Protein AF-A0A4V2YNE5-F1 (afdb_monomer_lite)

Secondary structure (DSSP, 8-state):
-----SS-HHHHHHHTT--SSEEEEEEE-S-HHHHHHHTTEEEEEEEEE-HHHHGGGTT---SS-EEEEEEEETTEEEEEE-SSS---GGGSSS-EEEEEEETTTTEEE--TTTTT-TT-TTS---SSEE-HHHHHHHHHHHHHHHT----HHHHH--EEEEEEP-

Radius of gyration: 14.97 Å; chains: 1; bounding box: 35×34×42 Å

Organism: NCBI:txid2530383

Sequence (166 aa):
MPLLPEESQWELLTAAGLRNDFQAAWIEGDDRDAIAAELRVDATTTLECDLATALRWMGVGSPTPILWVGPHAPGWTFALALSWDGADFGALDRRVFDFCYARELDEFYGVPGVYGEEGLDDLYLNDDQGDESDLDPHLVAVGRLTGRFVDRAWLAERRTLCRVAS

pLDDT: mean 89.76, std 7.98, range [52.41, 98.0]

Foldseek 3Di:
DADFDPDQLLVLCVVLPNDAWWKKKKWFAPPPVVVCVQLQWDPVFKDWDAPNVLLVLAQVDDPFWKWFWADDAVRIIMIITRYPVGGPPVSDPTDMFMWTAHQVVQWIDGGPSLPPDPSLPPAPADNDTHGPVNVRSRQRSVCVVRVHHDDPVSNGGITMTTTHDD

Structure (mmCIF, N/CA/C/O backbone):
data_AF-A0A4V2YNE5-F1
#
_entry.id   AF-A0A4V2YNE5-F1
#
loop_
_atom_site.group_PDB
_atom_site.id
_atom_site.type_symbol
_atom_site.label_atom_id
_atom_site.label_alt_id
_atom_site.label_comp_id
_atom_site.label_asym_id
_atom_site.label_entity_id
_atom_site.label_seq_id
_atom_site.pdbx_PDB_ins_code
_atom_site.Cartn_x
_atom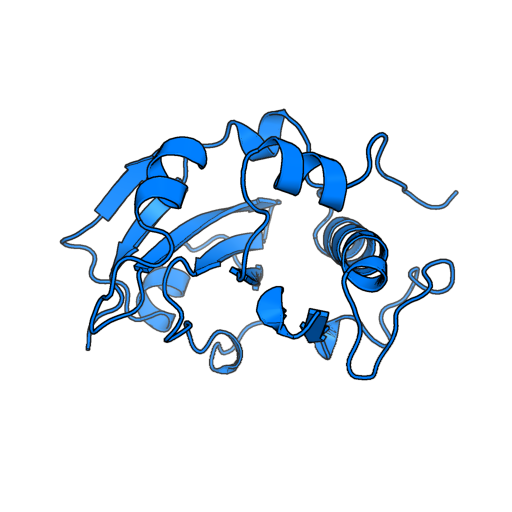_si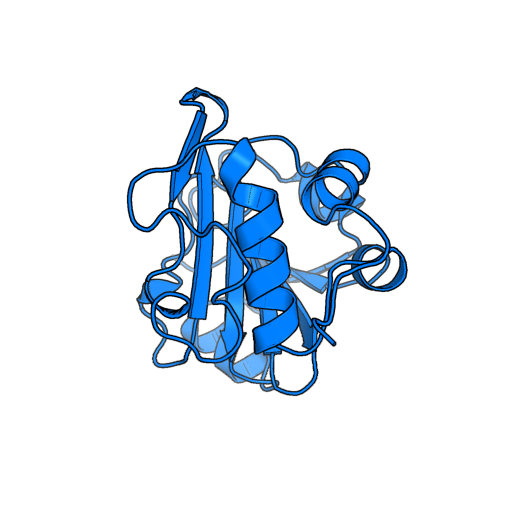te.Cartn_y
_atom_site.Cartn_z
_atom_site.occupancy
_atom_site.B_iso_or_equiv
_atom_site.auth_seq_id
_atom_site.auth_comp_id
_atom_site.auth_asym_id
_atom_site.auth_atom_id
_atom_site.pdbx_PDB_model_num
ATOM 1 N N . MET A 1 1 ? 13.207 -11.585 -19.671 1.00 52.41 1 MET A N 1
ATOM 2 C CA . MET A 1 1 ? 12.555 -10.314 -20.046 1.00 52.41 1 MET A CA 1
ATOM 3 C C . MET A 1 1 ? 12.056 -9.716 -18.746 1.00 52.41 1 MET A C 1
ATOM 5 O O . MET A 1 1 ? 11.415 -10.475 -18.024 1.00 52.41 1 MET A O 1
ATOM 9 N N . PRO A 1 2 ? 12.420 -8.476 -18.387 1.00 64.19 2 PRO A N 1
ATOM 10 C CA . PRO A 1 2 ? 11.988 -7.895 -17.120 1.00 64.19 2 PRO A CA 1
ATOM 11 C C . PRO A 1 2 ? 10.459 -7.783 -17.098 1.00 64.19 2 PRO A C 1
ATOM 13 O O . PRO A 1 2 ? 9.850 -7.391 -18.096 1.00 64.19 2 PRO A O 1
ATOM 16 N N . LEU A 1 3 ? 9.845 -8.203 -15.991 1.00 83.31 3 LEU A N 1
ATOM 17 C CA . LEU A 1 3 ? 8.406 -8.089 -15.775 1.00 83.31 3 LEU A CA 1
ATOM 18 C C . LEU A 1 3 ? 8.125 -6.630 -15.389 1.00 83.31 3 LEU A C 1
ATOM 20 O O . LEU A 1 3 ? 8.519 -6.186 -14.311 1.00 83.31 3 LEU A O 1
ATOM 24 N N . LEU A 1 4 ? 7.513 -5.875 -16.295 1.00 89.75 4 LEU A N 1
ATOM 25 C CA . LEU A 1 4 ? 7.099 -4.492 -16.066 1.00 89.75 4 LEU A CA 1
ATOM 26 C C . LEU A 1 4 ? 5.570 -4.422 -16.087 1.00 89.75 4 LEU A C 1
ATOM 28 O O . LEU A 1 4 ? 4.955 -5.162 -16.862 1.00 89.75 4 LEU A O 1
ATOM 32 N N . PRO A 1 5 ? 4.952 -3.569 -15.254 1.00 93.56 5 PRO A N 1
ATOM 33 C CA . PRO A 1 5 ? 3.521 -3.337 -15.341 1.00 93.56 5 PRO A CA 1
ATOM 34 C C . PRO A 1 5 ? 3.165 -2.624 -16.651 1.00 93.56 5 PRO A C 1
ATOM 36 O O . PRO A 1 5 ? 3.985 -1.927 -17.248 1.00 93.56 5 PRO A O 1
ATOM 39 N N . GLU A 1 6 ? 1.920 -2.791 -17.095 1.00 91.56 6 GLU A N 1
ATOM 40 C CA . GLU A 1 6 ? 1.399 -2.106 -18.287 1.00 91.56 6 GLU A CA 1
ATOM 41 C C . GLU A 1 6 ? 1.195 -0.599 -18.060 1.00 91.56 6 GLU A C 1
ATOM 43 O O . GLU A 1 6 ? 1.209 0.180 -19.012 1.00 91.56 6 GLU A O 1
ATOM 48 N N . GLU A 1 7 ? 0.997 -0.196 -16.804 1.00 95.12 7 GLU A N 1
ATOM 49 C CA . GLU A 1 7 ? 0.674 1.166 -16.383 1.00 95.12 7 GLU A CA 1
ATOM 50 C C . GLU A 1 7 ? 1.619 1.599 -15.255 1.00 95.12 7 GLU A C 1
ATOM 52 O O . GLU A 1 7 ? 2.042 0.769 -14.440 1.00 95.12 7 GLU A O 1
ATOM 57 N N . SER A 1 8 ? 1.912 2.903 -15.176 1.00 96.62 8 SER A N 1
ATOM 58 C CA . SER A 1 8 ? 2.637 3.461 -14.031 1.00 96.62 8 SER A CA 1
ATOM 59 C C . SER A 1 8 ? 1.868 3.165 -12.745 1.00 96.62 8 SER A C 1
ATOM 61 O O . SER A 1 8 ? 0.666 3.422 -12.623 1.00 96.62 8 SER A O 1
ATOM 63 N N . GLN A 1 9 ? 2.584 2.600 -11.781 1.00 96.00 9 GLN A N 1
ATOM 64 C CA . GLN A 1 9 ? 2.054 2.243 -10.475 1.00 96.00 9 GLN A CA 1
ATOM 65 C C . GLN A 1 9 ? 1.679 3.505 -9.698 1.00 96.00 9 GLN A C 1
ATOM 67 O O . GLN A 1 9 ? 0.608 3.563 -9.088 1.00 96.00 9 GLN A O 1
ATOM 72 N N . TRP A 1 10 ? 2.520 4.540 -9.776 1.00 95.12 10 TRP A N 1
ATOM 73 C CA . TRP A 1 10 ? 2.258 5.813 -9.115 1.00 95.12 10 TRP A CA 1
ATOM 74 C C . TRP A 1 10 ? 1.080 6.574 -9.737 1.00 95.12 10 TRP A C 1
ATOM 76 O O . TRP A 1 10 ? 0.207 7.062 -9.011 1.00 95.12 10 TRP A O 1
ATOM 86 N N . GLU A 1 11 ? 0.981 6.616 -11.070 1.00 96.38 11 GLU A N 1
ATOM 87 C CA . GLU A 1 11 ? -0.159 7.251 -11.744 1.00 96.38 11 GLU A CA 1
ATOM 88 C C . GLU A 1 11 ? -1.485 6.562 -11.394 1.00 96.38 11 GLU A C 1
ATOM 90 O O . GLU A 1 11 ? -2.489 7.244 -11.173 1.00 96.38 11 GLU A O 1
ATOM 95 N N . LEU A 1 12 ? -1.500 5.228 -11.278 1.00 96.69 12 LEU A N 1
ATOM 96 C CA . LEU A 1 12 ? -2.683 4.470 -10.857 1.00 96.69 12 LEU A CA 1
ATOM 97 C C . LEU A 1 12 ? -3.130 4.828 -9.432 1.00 96.69 12 LEU A C 1
ATOM 99 O O . LEU A 1 12 ? -4.320 5.073 -9.208 1.00 96.69 12 LEU A O 1
ATOM 103 N N . LEU A 1 13 ? -2.199 4.884 -8.475 1.00 95.00 13 LEU A N 1
ATOM 104 C CA . LEU A 1 13 ? -2.497 5.263 -7.088 1.00 95.00 13 LEU A CA 1
ATOM 105 C C . LEU A 1 13 ? -2.992 6.713 -6.996 1.00 95.00 13 LEU A C 1
ATOM 107 O O . LEU A 1 13 ? -4.026 6.980 -6.374 1.00 95.00 13 LEU A O 1
ATOM 111 N N . THR A 1 14 ? -2.329 7.630 -7.704 1.00 94.75 14 THR A N 1
ATOM 112 C CA . THR A 1 14 ? -2.718 9.044 -7.778 1.00 94.75 14 THR A CA 1
ATOM 113 C C . THR A 1 14 ? -4.108 9.212 -8.393 1.00 94.75 14 THR A C 1
ATOM 115 O O . THR A 1 14 ? -4.941 9.950 -7.855 1.00 94.75 14 THR A O 1
ATOM 118 N N . ALA A 1 15 ? -4.403 8.501 -9.486 1.00 96.06 15 ALA A N 1
ATOM 119 C CA . ALA A 1 15 ? -5.715 8.508 -10.132 1.00 96.06 15 ALA A CA 1
ATOM 120 C C . ALA A 1 15 ? -6.818 7.939 -9.224 1.00 96.06 15 ALA A C 1
ATOM 122 O O . ALA A 1 15 ? -7.965 8.387 -9.294 1.00 96.06 15 ALA A O 1
ATOM 123 N N . ALA A 1 16 ? -6.476 6.997 -8.341 1.00 94.69 16 ALA A N 1
ATOM 124 C CA . ALA A 1 16 ? -7.376 6.454 -7.328 1.00 94.69 16 ALA A CA 1
ATOM 125 C C . ALA A 1 16 ? -7.537 7.356 -6.085 1.00 94.69 16 ALA A C 1
ATOM 127 O O . ALA A 1 16 ? -8.376 7.077 -5.227 1.00 94.69 16 ALA A O 1
ATOM 128 N N . GLY A 1 17 ? -6.782 8.457 -6.004 1.00 92.94 17 GLY A N 1
ATOM 129 C CA . GLY A 1 17 ? -6.877 9.473 -4.955 1.00 92.94 17 GLY A CA 1
ATOM 130 C C . GLY A 1 17 ? -5.782 9.406 -3.889 1.00 92.94 17 GLY A C 1
ATOM 131 O O . GLY A 1 17 ? -5.726 10.307 -3.050 1.00 92.94 17 GLY A O 1
ATOM 132 N N . LEU A 1 18 ? -4.899 8.403 -3.930 1.00 91.31 18 LEU A N 1
ATOM 133 C CA . LEU A 1 18 ? -3.737 8.301 -3.048 1.00 91.31 18 LEU A CA 1
ATOM 134 C C . LEU A 1 18 ? -2.603 9.160 -3.615 1.00 91.31 18 LEU A C 1
ATOM 136 O O . LEU A 1 18 ? -1.746 8.677 -4.342 1.00 91.31 18 LEU A O 1
ATOM 140 N N . ARG A 1 19 ? -2.673 10.465 -3.343 1.00 87.38 19 ARG A N 1
ATOM 141 C CA . ARG A 1 19 ? -1.744 11.466 -3.892 1.00 87.38 19 ARG A CA 1
ATOM 142 C C . ARG A 1 19 ? -1.094 12.353 -2.840 1.00 87.38 19 ARG A C 1
ATOM 144 O O . ARG A 1 19 ? -0.223 13.128 -3.191 1.00 87.38 19 ARG A O 1
ATOM 151 N N . ASN A 1 20 ? -1.584 12.345 -1.608 1.00 85.62 20 ASN A N 1
ATOM 152 C CA . ASN A 1 20 ? -1.016 13.143 -0.521 1.00 85.62 20 ASN A CA 1
ATOM 153 C C . ASN A 1 20 ? -0.035 12.283 0.272 1.00 85.62 20 ASN A C 1
ATOM 155 O O . ASN A 1 20 ? 0.227 11.151 -0.121 1.00 85.62 20 ASN A O 1
ATOM 159 N N . ASP A 1 21 ? 0.436 12.809 1.394 1.00 88.69 21 ASP A N 1
ATOM 160 C CA . ASP A 1 21 ? 1.194 12.068 2.389 1.00 88.69 21 ASP A CA 1
ATOM 161 C C . ASP A 1 21 ? 0.567 10.702 2.681 1.00 88.69 21 ASP A C 1
ATOM 163 O O . ASP A 1 21 ? -0.635 10.599 2.962 1.00 88.69 21 ASP A O 1
ATOM 167 N N . PHE A 1 22 ? 1.378 9.653 2.607 1.00 89.50 22 PHE A N 1
ATOM 168 C CA . PHE A 1 22 ? 0.937 8.310 2.941 1.00 89.50 22 PHE A CA 1
ATOM 169 C C . PHE A 1 22 ? 2.086 7.461 3.465 1.00 89.50 22 PHE A C 1
ATOM 171 O O . PHE A 1 22 ? 3.238 7.627 3.071 1.00 89.50 22 PHE A O 1
ATOM 178 N N . GLN A 1 23 ? 1.728 6.496 4.306 1.00 91.88 23 GLN A N 1
ATOM 179 C CA . GLN A 1 23 ? 2.592 5.379 4.649 1.00 91.88 23 GLN A CA 1
ATOM 180 C C . GLN A 1 23 ? 1.869 4.083 4.291 1.00 91.88 23 GLN A C 1
ATOM 182 O O . GLN A 1 23 ? 0.689 3.915 4.618 1.00 91.88 23 GLN A O 1
ATOM 187 N N . ALA A 1 24 ? 2.542 3.177 3.594 1.00 93.62 24 ALA A N 1
ATOM 188 C CA . ALA A 1 24 ? 1.968 1.913 3.165 1.00 93.62 24 ALA A CA 1
ATOM 189 C C . ALA A 1 24 ? 2.984 0.781 3.275 1.00 93.62 24 ALA A C 1
ATOM 191 O O . ALA A 1 24 ? 4.146 0.951 2.930 1.00 93.62 24 ALA A O 1
ATOM 192 N N . ALA A 1 25 ? 2.515 -0.392 3.685 1.00 94.62 25 ALA A N 1
ATOM 193 C CA . ALA A 1 25 ? 3.344 -1.564 3.873 1.00 94.62 25 ALA A CA 1
ATOM 194 C C . ALA A 1 25 ? 2.814 -2.784 3.115 1.00 94.62 25 ALA A C 1
ATOM 196 O O . ALA A 1 25 ? 1.612 -3.067 3.103 1.00 94.62 25 ALA A O 1
ATOM 197 N N . TRP A 1 26 ? 3.741 -3.548 2.543 1.00 96.25 26 TRP A N 1
ATOM 198 C CA . TRP A 1 26 ? 3.520 -4.905 2.054 1.00 96.25 26 TRP A CA 1
ATOM 199 C C . TRP A 1 26 ? 4.162 -5.876 3.036 1.00 96.25 26 TRP A C 1
ATOM 201 O O . TRP A 1 26 ? 5.376 -5.881 3.209 1.00 96.25 26 TRP A O 1
ATOM 211 N N . ILE A 1 27 ? 3.332 -6.664 3.705 1.00 96.25 27 ILE A N 1
ATOM 212 C CA . ILE A 1 27 ? 3.679 -7.490 4.859 1.00 96.25 27 ILE A CA 1
ATOM 213 C C . ILE A 1 27 ? 3.588 -8.958 4.450 1.00 96.25 27 ILE A C 1
ATOM 215 O O . ILE A 1 27 ? 2.568 -9.393 3.911 1.00 96.25 27 ILE A O 1
ATOM 219 N N . GLU A 1 28 ? 4.630 -9.732 4.728 1.00 96.81 28 GLU A N 1
ATOM 220 C CA . GLU A 1 28 ? 4.652 -11.168 4.468 1.00 96.81 28 GLU A CA 1
ATOM 221 C C . GLU A 1 28 ? 3.656 -11.923 5.369 1.00 96.81 28 GLU A C 1
ATOM 223 O O . GLU A 1 28 ? 3.701 -11.879 6.603 1.00 96.81 28 GLU A O 1
ATOM 228 N N . GLY A 1 29 ? 2.757 -12.669 4.733 1.00 97.00 29 GLY A N 1
ATOM 229 C CA . GLY A 1 29 ? 1.778 -13.545 5.362 1.00 97.00 29 GLY A CA 1
ATOM 230 C C . GLY A 1 29 ? 0.347 -13.339 4.862 1.00 97.00 29 GLY A C 1
ATOM 231 O O . GLY A 1 29 ? -0.086 -12.229 4.550 1.00 97.00 29 GLY A O 1
ATOM 232 N N . ASP A 1 30 ? -0.405 -14.442 4.853 1.00 94.81 30 ASP A N 1
ATOM 233 C CA . ASP A 1 30 ? -1.843 -14.476 4.539 1.00 94.81 30 ASP A CA 1
ATOM 234 C C . ASP A 1 30 ? -2.733 -14.539 5.795 1.00 94.81 30 ASP A C 1
ATOM 236 O O . ASP A 1 30 ? -3.956 -14.383 5.711 1.00 94.81 30 ASP A O 1
ATOM 240 N N . ASP A 1 31 ? -2.138 -14.795 6.966 1.00 93.81 31 ASP A N 1
ATOM 241 C CA . ASP A 1 31 ? -2.860 -14.858 8.237 1.00 93.81 31 ASP A CA 1
ATOM 242 C C . ASP A 1 31 ? -3.172 -13.443 8.732 1.00 93.81 31 ASP A C 1
ATOM 244 O O . ASP A 1 31 ? -2.424 -12.823 9.492 1.00 93.81 31 ASP A O 1
ATOM 248 N N . ARG A 1 32 ? -4.302 -12.927 8.249 1.00 87.94 32 ARG A N 1
ATOM 249 C CA . ARG A 1 32 ? -4.790 -11.585 8.571 1.00 87.94 32 ARG A CA 1
ATOM 250 C C . ARG A 1 32 ? -5.055 -11.397 10.059 1.00 87.94 32 ARG A C 1
ATOM 252 O O . ARG A 1 32 ? -4.874 -10.284 10.536 1.00 87.94 32 ARG A O 1
ATOM 259 N N . ASP A 1 33 ? -5.445 -12.444 10.782 1.00 89.81 33 ASP A N 1
ATOM 260 C CA . ASP A 1 33 ? -5.715 -12.343 12.217 1.00 89.81 33 ASP A CA 1
ATOM 261 C C . ASP A 1 33 ? -4.402 -12.226 13.001 1.00 89.81 33 ASP A C 1
ATOM 263 O O . ASP A 1 33 ? -4.300 -11.403 13.912 1.00 89.81 33 ASP A O 1
ATOM 267 N N . ALA A 1 34 ? -3.369 -12.980 12.608 1.00 93.00 34 ALA A N 1
ATOM 268 C CA . ALA A 1 34 ? -2.032 -12.845 13.184 1.00 93.00 34 ALA A CA 1
ATOM 269 C C . ALA A 1 34 ? -1.421 -11.462 12.897 1.00 93.00 34 ALA A C 1
ATOM 271 O O . ALA A 1 34 ? -0.950 -10.796 13.817 1.00 93.00 34 ALA A O 1
ATOM 272 N N . ILE A 1 35 ? -1.499 -10.994 11.646 1.00 93.44 35 ILE A N 1
ATOM 273 C CA . ILE A 1 35 ? -1.001 -9.666 11.252 1.00 93.44 35 ILE A CA 1
ATOM 274 C C . ILE A 1 35 ? -1.768 -8.560 11.989 1.00 93.44 35 ILE A C 1
ATOM 276 O O . ILE A 1 35 ? -1.161 -7.630 12.516 1.00 93.44 35 ILE A O 1
ATOM 280 N N . ALA A 1 36 ? -3.095 -8.669 12.087 1.00 90.69 36 ALA A N 1
ATOM 281 C CA . ALA A 1 36 ? -3.920 -7.727 12.835 1.00 90.69 36 ALA A CA 1
ATOM 282 C C . ALA A 1 36 ? -3.549 -7.699 14.327 1.00 90.69 36 ALA A C 1
ATOM 284 O O . ALA A 1 36 ? -3.488 -6.621 14.915 1.00 90.69 36 ALA A O 1
ATOM 285 N N . ALA A 1 37 ? -3.267 -8.853 14.938 1.00 90.94 37 ALA A N 1
ATOM 286 C CA . ALA A 1 37 ? -2.841 -8.930 16.333 1.00 90.94 37 ALA A CA 1
ATOM 287 C C . ALA A 1 37 ? -1.468 -8.277 16.565 1.00 90.94 37 ALA A C 1
ATOM 289 O O . ALA A 1 37 ? -1.307 -7.535 17.535 1.00 90.94 37 ALA A O 1
ATOM 290 N N . GLU A 1 38 ? -0.500 -8.502 15.673 1.00 93.00 38 GLU A N 1
ATOM 291 C CA . GLU A 1 38 ? 0.824 -7.864 15.734 1.00 93.00 38 GLU A CA 1
ATOM 292 C C . GLU A 1 38 ? 0.729 -6.342 15.559 1.00 93.00 38 GLU A C 1
ATOM 294 O O . GLU A 1 38 ? 1.326 -5.591 16.331 1.00 93.00 38 GLU A O 1
ATOM 299 N N . LEU A 1 39 ? -0.122 -5.885 14.633 1.00 90.75 39 LEU A N 1
ATOM 300 C CA . LEU A 1 39 ? -0.467 -4.472 14.438 1.00 90.75 39 LEU A CA 1
ATOM 301 C C . LEU A 1 39 ? -1.370 -3.897 15.541 1.00 90.75 39 LEU A C 1
ATOM 303 O O . LEU A 1 39 ? -1.723 -2.721 15.486 1.00 90.75 39 LEU A O 1
ATOM 307 N N . ARG A 1 40 ? -1.766 -4.708 16.532 1.00 91.31 40 ARG A N 1
ATOM 308 C CA . ARG A 1 40 ? -2.670 -4.335 17.633 1.00 91.31 40 ARG A CA 1
ATOM 309 C C . ARG A 1 40 ? -3.990 -3.740 17.148 1.00 91.31 40 ARG A C 1
ATOM 311 O O . ARG A 1 40 ? -4.527 -2.819 17.757 1.00 91.31 40 ARG A O 1
ATOM 318 N N . VAL A 1 41 ? -4.522 -4.253 16.048 1.00 90.06 41 VAL A N 1
ATOM 319 C CA . VAL A 1 41 ? -5.814 -3.836 15.507 1.00 90.06 41 VAL A CA 1
ATOM 320 C C . VAL A 1 41 ? -6.927 -4.126 16.516 1.00 90.06 41 VAL A C 1
ATOM 322 O O . VAL A 1 41 ? -7.060 -5.237 17.031 1.00 90.06 41 VAL A O 1
ATOM 325 N N . ASP A 1 42 ? -7.778 -3.133 16.760 1.00 88.44 42 ASP A N 1
ATOM 326 C CA . ASP A 1 42 ? -9.023 -3.311 17.494 1.00 88.44 42 ASP A CA 1
ATOM 327 C C . ASP A 1 42 ? -10.058 -4.012 16.602 1.00 88.44 42 ASP A C 1
ATOM 329 O O . ASP A 1 42 ? -10.727 -3.405 15.760 1.00 88.44 42 ASP A O 1
ATOM 333 N N . ALA A 1 43 ? -10.221 -5.316 16.825 1.00 81.44 43 ALA A N 1
ATOM 334 C CA . ALA A 1 43 ? -11.166 -6.150 16.089 1.00 81.44 43 ALA A CA 1
ATOM 335 C C . ALA A 1 43 ? -12.638 -5.710 16.245 1.00 81.44 43 ALA A C 1
ATOM 337 O O . ALA A 1 43 ? -13.483 -6.107 15.440 1.00 81.44 43 ALA A O 1
ATOM 338 N N . THR A 1 44 ? -12.971 -4.893 17.253 1.00 83.56 44 THR A N 1
ATOM 339 C CA . THR A 1 44 ? -14.346 -4.416 17.474 1.00 83.56 44 THR A CA 1
ATOM 340 C C . THR A 1 44 ? -14.723 -3.223 16.596 1.00 83.56 44 THR A C 1
ATOM 342 O O . THR A 1 44 ? -15.911 -2.923 16.451 1.00 83.56 44 THR A O 1
ATOM 345 N N . THR A 1 45 ? -13.741 -2.567 15.969 1.00 83.81 45 THR A N 1
ATOM 346 C CA . THR A 1 45 ? -13.942 -1.360 15.158 1.00 83.81 45 THR A CA 1
ATOM 347 C C . THR A 1 45 ? -13.425 -1.536 13.730 1.00 83.81 45 THR A C 1
ATOM 349 O O . THR A 1 45 ? -12.575 -0.787 13.252 1.00 83.81 45 THR A O 1
ATOM 352 N N . THR A 1 46 ? -13.984 -2.522 13.021 1.00 91.75 46 THR A N 1
ATOM 353 C CA . THR A 1 46 ? -13.637 -2.832 11.626 1.00 91.75 46 THR A CA 1
ATOM 354 C C . THR A 1 46 ? -14.750 -2.466 10.638 1.00 91.75 46 THR A C 1
ATOM 356 O O . THR A 1 46 ? -15.942 -2.518 10.951 1.00 91.75 46 THR A O 1
ATOM 359 N N . LEU A 1 47 ? -14.361 -2.085 9.420 1.00 94.69 47 LEU A N 1
ATOM 360 C CA . LEU A 1 47 ? -15.258 -1.808 8.301 1.00 94.69 47 LEU A CA 1
ATOM 361 C C . LEU A 1 47 ? -14.634 -2.303 6.994 1.00 94.69 47 LEU A C 1
ATOM 363 O O . LEU A 1 47 ? -13.649 -1.751 6.525 1.00 94.69 47 LEU A O 1
ATOM 367 N N . GLU A 1 48 ? -15.255 -3.281 6.342 1.00 97.06 48 GLU A N 1
ATOM 368 C CA . GLU A 1 48 ? -14.887 -3.649 4.971 1.00 97.06 48 GLU A CA 1
ATOM 369 C C . GLU A 1 48 ? -15.278 -2.533 4.002 1.00 97.06 48 GLU A C 1
ATOM 371 O O . GLU A 1 48 ? -16.470 -2.250 3.840 1.00 97.06 48 GLU A O 1
ATOM 376 N N . CYS A 1 49 ? -14.314 -1.926 3.311 1.00 97.69 49 CYS A N 1
ATOM 377 C CA . CYS A 1 49 ? -14.581 -0.865 2.344 1.00 97.69 49 CYS A CA 1
ATOM 378 C C . CYS A 1 49 ? -13.580 -0.823 1.183 1.00 97.69 49 CYS A C 1
ATOM 380 O O . CYS A 1 49 ? -12.520 -1.444 1.223 1.00 97.69 49 CYS A O 1
ATOM 382 N N . ASP A 1 50 ? -13.950 -0.095 0.129 1.00 97.00 50 ASP A N 1
ATOM 383 C CA . ASP A 1 50 ? -13.046 0.238 -0.975 1.00 97.00 50 ASP A CA 1
ATOM 384 C C . ASP A 1 50 ? -12.071 1.366 -0.588 1.00 97.00 50 ASP A C 1
ATOM 386 O O . ASP A 1 50 ? -12.243 2.037 0.439 1.00 97.00 50 ASP A O 1
ATOM 390 N N . LEU A 1 51 ? -11.056 1.586 -1.432 1.00 95.56 51 LEU A N 1
ATOM 391 C CA . LEU A 1 51 ? -10.048 2.631 -1.234 1.00 95.56 51 LEU A CA 1
ATOM 392 C C . LEU A 1 51 ? -10.683 4.025 -1.147 1.00 95.56 51 LEU A C 1
ATOM 394 O O . LEU A 1 51 ? -10.342 4.808 -0.267 1.00 95.56 51 LEU A O 1
ATOM 398 N N . ALA A 1 52 ? -11.651 4.331 -2.014 1.00 95.00 52 ALA A N 1
ATOM 399 C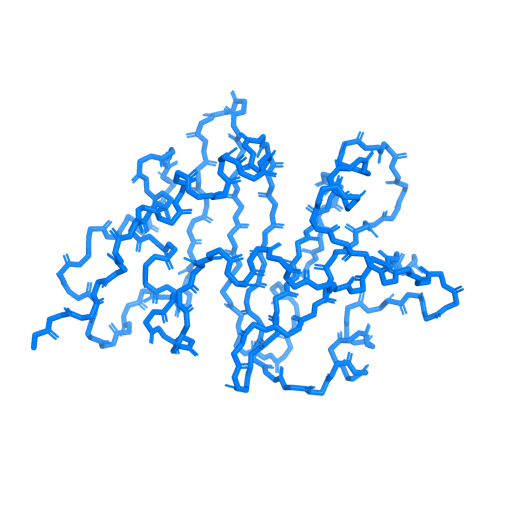 CA . ALA A 1 52 ? -12.308 5.639 -2.037 1.00 95.00 52 ALA A CA 1
ATOM 400 C C . ALA A 1 52 ? -13.036 5.959 -0.720 1.00 95.00 52 ALA A C 1
ATOM 402 O O . ALA A 1 52 ? -13.102 7.118 -0.307 1.00 95.00 52 ALA A O 1
ATOM 403 N N . THR A 1 53 ? -13.590 4.948 -0.051 1.00 95.81 53 THR A N 1
ATOM 404 C CA . THR A 1 53 ? -14.186 5.078 1.281 1.00 95.81 53 THR A CA 1
ATOM 405 C C . THR A 1 53 ? -13.113 5.206 2.358 1.00 95.81 53 THR A C 1
ATOM 407 O O . THR A 1 53 ? -13.260 6.051 3.242 1.00 95.81 53 THR A O 1
ATOM 410 N N . ALA A 1 54 ? -12.033 4.424 2.274 1.00 94.88 54 ALA A N 1
ATOM 411 C CA . ALA A 1 54 ? -10.912 4.480 3.211 1.00 94.88 54 ALA A CA 1
ATOM 412 C C . ALA A 1 54 ? -10.233 5.862 3.210 1.00 94.88 54 ALA A C 1
ATOM 414 O O . ALA A 1 54 ? -10.078 6.474 4.262 1.00 94.88 54 ALA A O 1
ATOM 415 N N . LEU A 1 55 ? -9.953 6.427 2.031 1.00 93.50 55 LEU A N 1
ATOM 416 C CA . LEU A 1 55 ? -9.312 7.738 1.868 1.00 93.50 55 LEU A CA 1
ATOM 417 C C . LEU A 1 55 ? -10.104 8.905 2.479 1.00 93.50 55 LEU A C 1
ATOM 419 O O . LEU A 1 55 ? -9.533 9.960 2.732 1.00 93.50 55 LEU A O 1
ATOM 423 N N . ARG A 1 56 ? -11.399 8.739 2.788 1.00 92.19 56 ARG A N 1
ATOM 424 C CA . ARG A 1 56 ? -12.172 9.756 3.532 1.00 92.19 56 ARG A CA 1
ATOM 425 C C . ARG A 1 56 ? -11.695 9.939 4.972 1.00 92.19 56 ARG A C 1
ATOM 427 O O . ARG A 1 56 ? -12.050 10.934 5.595 1.00 92.19 56 ARG A O 1
ATOM 434 N N . TRP A 1 57 ? -10.943 8.975 5.491 1.00 89.38 57 TRP A N 1
ATOM 435 C CA . TRP A 1 57 ? -10.346 9.011 6.823 1.00 89.38 57 TRP A CA 1
ATOM 436 C C . TRP A 1 57 ? -8.921 9.565 6.817 1.00 89.38 57 TRP A C 1
ATOM 438 O O . TRP A 1 57 ? -8.358 9.780 7.887 1.00 89.38 57 TRP A O 1
ATOM 448 N N . MET A 1 58 ? -8.353 9.825 5.635 1.00 86.31 58 MET A N 1
ATOM 449 C CA . MET A 1 58 ? -7.008 10.367 5.503 1.00 86.31 58 MET A CA 1
ATOM 450 C C . MET A 1 58 ? -6.903 11.748 6.154 1.00 86.31 58 MET A C 1
ATOM 452 O O . MET A 1 58 ? -7.710 12.635 5.871 1.00 86.31 58 MET A O 1
ATOM 456 N N . GLY A 1 59 ? -5.919 11.926 7.036 1.00 77.12 59 GLY A N 1
ATOM 457 C CA . GLY A 1 59 ? -5.685 13.193 7.736 1.00 77.12 59 GLY A CA 1
ATOM 458 C C . GLY A 1 59 ? -6.749 13.547 8.783 1.00 77.12 59 GLY A C 1
ATOM 459 O O . GLY A 1 59 ? -6.716 14.638 9.354 1.00 77.12 59 GLY A O 1
ATOM 460 N N . VAL A 1 60 ? -7.695 12.644 9.073 1.00 79.00 60 VAL A N 1
ATOM 461 C CA . VAL A 1 60 ? -8.596 12.809 10.216 1.00 79.00 60 VAL A CA 1
ATOM 462 C C . VAL A 1 60 ? -7.759 12.637 11.478 1.00 79.00 60 VAL A C 1
ATOM 464 O O . VAL A 1 60 ? -7.300 11.536 11.767 1.00 79.00 60 VAL A O 1
ATOM 467 N N . GLY A 1 61 ? -7.560 13.729 12.222 1.00 69.62 61 GLY A N 1
ATOM 468 C CA . GLY A 1 61 ? -6.837 13.714 13.493 1.00 69.62 61 GLY A CA 1
ATOM 469 C C . GLY A 1 61 ? -7.407 12.643 14.421 1.00 69.62 61 GLY A C 1
ATOM 470 O O . GLY A 1 61 ? -8.519 12.780 14.934 1.00 69.62 61 GLY A O 1
ATOM 471 N N . SER A 1 62 ? -6.653 11.563 14.594 1.00 72.31 62 SER A N 1
ATOM 472 C CA . SER A 1 62 ? -7.010 10.404 15.400 1.00 72.31 62 SER A CA 1
ATOM 473 C C . SER A 1 62 ? -5.866 10.153 16.374 1.00 72.31 62 SER A C 1
ATOM 475 O O . SER A 1 62 ? -4.718 10.166 15.943 1.00 72.31 62 SER A O 1
ATOM 477 N N . PRO A 1 63 ? -6.146 9.927 17.669 1.00 75.31 63 PRO A N 1
ATOM 478 C CA . PRO A 1 63 ? -5.101 9.647 18.652 1.00 75.31 63 PRO A CA 1
ATOM 479 C C . PRO A 1 63 ? -4.447 8.276 18.445 1.00 75.31 63 PRO A C 1
ATOM 481 O O . PRO A 1 63 ? -3.420 7.998 19.053 1.00 75.31 63 PRO A O 1
ATOM 484 N N . THR A 1 64 ? -5.065 7.406 17.643 1.00 82.69 64 THR A N 1
ATOM 485 C CA . THR A 1 64 ? -4.505 6.112 17.257 1.00 82.69 64 THR A CA 1
ATOM 486 C C . THR A 1 64 ? -4.518 5.939 15.742 1.00 82.69 64 THR A C 1
ATOM 488 O O . THR A 1 64 ? -5.408 6.495 15.077 1.00 82.69 64 THR A O 1
ATOM 491 N N . PRO A 1 65 ? -3.579 5.145 15.195 1.00 87.31 65 PRO A N 1
ATOM 492 C CA . PRO A 1 65 ? -3.520 4.920 13.767 1.00 87.31 65 PRO A CA 1
ATOM 493 C C . PRO A 1 65 ? -4.801 4.311 13.188 1.00 87.31 65 PRO A C 1
ATOM 495 O O . PRO A 1 65 ? -5.415 3.426 13.794 1.00 87.31 65 PRO A O 1
ATOM 498 N N . ILE A 1 66 ? -5.195 4.768 11.996 1.00 91.50 66 ILE A N 1
ATOM 499 C CA . ILE A 1 66 ? -6.263 4.148 11.196 1.00 91.50 66 ILE A CA 1
ATOM 500 C C . ILE A 1 66 ? -5.611 3.452 10.008 1.00 91.50 66 ILE A C 1
ATOM 502 O O . ILE A 1 66 ? -4.893 4.091 9.241 1.00 91.50 66 ILE A O 1
ATOM 506 N N . LEU A 1 67 ? -5.886 2.160 9.844 1.00 93.62 67 LEU A N 1
ATOM 507 C CA . LEU A 1 67 ? -5.305 1.327 8.801 1.00 93.62 67 LEU A CA 1
ATOM 508 C C . LEU A 1 67 ? -6.373 0.820 7.836 1.00 93.62 67 LEU A C 1
ATOM 510 O O . LEU A 1 67 ? -7.503 0.551 8.234 1.00 93.62 67 LEU A O 1
ATOM 514 N N . TRP A 1 68 ? -6.002 0.642 6.573 1.00 95.44 68 TRP A N 1
ATOM 515 C CA . TRP A 1 68 ? -6.773 -0.098 5.578 1.00 95.44 68 TRP A CA 1
ATOM 516 C C . TRP A 1 68 ? -5.962 -1.319 5.142 1.00 95.44 68 TRP A C 1
ATOM 518 O O . TRP A 1 68 ? -4.957 -1.179 4.447 1.00 95.44 68 TRP A O 1
ATOM 528 N N . VAL A 1 69 ? -6.365 -2.503 5.611 1.00 95.81 69 VAL A N 1
ATOM 529 C CA . VAL A 1 69 ? -5.556 -3.730 5.600 1.00 95.81 69 VAL A CA 1
ATOM 530 C C . VAL A 1 69 ? -6.281 -4.862 4.890 1.00 95.81 69 VAL A C 1
ATOM 532 O O . VAL A 1 69 ? -7.449 -5.139 5.163 1.00 95.81 69 VAL A O 1
ATOM 535 N N . GLY A 1 70 ? -5.602 -5.557 3.985 1.00 95.88 70 GLY A N 1
ATOM 536 C CA . GLY A 1 70 ? -6.180 -6.712 3.307 1.00 95.88 70 GLY A CA 1
ATOM 537 C C . GLY A 1 70 ? -5.225 -7.380 2.327 1.00 95.88 70 GLY A C 1
ATOM 538 O O . GLY A 1 70 ? -4.067 -6.986 2.232 1.00 95.88 70 GLY A O 1
ATOM 539 N N . PRO A 1 71 ? -5.693 -8.392 1.583 1.00 95.88 71 PRO A N 1
ATOM 540 C CA . PRO A 1 71 ? -4.838 -9.149 0.677 1.00 95.88 71 PRO A CA 1
ATOM 541 C C . PRO A 1 71 ? -4.149 -8.259 -0.366 1.00 95.88 71 PRO A C 1
ATOM 543 O O . PRO A 1 71 ? -4.732 -7.292 -0.871 1.00 95.88 71 PRO A O 1
ATOM 546 N N . HIS A 1 72 ? -2.910 -8.617 -0.697 1.00 96.75 72 HIS A N 1
ATOM 547 C CA . HIS A 1 72 ? -2.182 -8.094 -1.846 1.00 96.75 72 HIS A CA 1
ATOM 548 C C . HIS A 1 72 ? -1.933 -9.207 -2.861 1.00 96.75 72 HIS A C 1
ATOM 550 O O . HIS A 1 72 ? -2.504 -9.171 -3.944 1.00 96.75 72 HIS A O 1
ATOM 556 N N . ALA A 1 73 ? -1.154 -10.223 -2.502 1.00 97.12 73 ALA A N 1
ATOM 557 C CA . ALA A 1 73 ? -0.812 -11.376 -3.336 1.00 97.12 73 ALA A CA 1
ATOM 558 C C . ALA A 1 73 ? -0.761 -12.635 -2.451 1.00 97.12 73 ALA A C 1
ATOM 560 O O . ALA A 1 73 ? -0.789 -12.490 -1.231 1.00 97.12 73 ALA A O 1
ATOM 561 N N . PRO A 1 74 ? -0.698 -13.862 -3.001 1.00 96.88 74 PRO A N 1
ATOM 562 C CA . PRO A 1 74 ? -0.469 -15.048 -2.177 1.00 96.88 74 PRO A CA 1
ATOM 563 C C . PRO A 1 74 ? 0.793 -14.885 -1.320 1.00 96.88 74 PRO A C 1
ATOM 565 O O . PRO A 1 74 ? 1.869 -14.619 -1.854 1.00 96.88 74 PRO A O 1
ATOM 568 N N . GLY A 1 75 ? 0.655 -15.036 -0.007 1.00 97.44 75 GLY A N 1
ATOM 569 C CA . GLY A 1 75 ? 1.720 -14.814 0.964 1.00 97.44 75 GLY A CA 1
ATOM 570 C C . GLY A 1 75 ? 1.956 -13.347 1.330 1.00 97.44 75 GLY A C 1
ATOM 571 O O . GLY A 1 75 ? 2.938 -13.079 2.013 1.00 97.44 75 GLY A O 1
ATOM 572 N N . TRP A 1 76 ? 1.106 -12.405 0.906 1.00 98.00 76 TRP A N 1
ATOM 573 C CA . TRP A 1 76 ? 1.314 -10.969 1.117 1.00 98.00 76 TRP A CA 1
ATOM 574 C C . TRP A 1 76 ? 0.027 -10.209 1.450 1.00 98.00 76 TRP A C 1
ATOM 576 O O . TRP A 1 76 ? -0.956 -10.214 0.699 1.00 98.00 76 TRP A O 1
ATOM 586 N N . THR A 1 77 ? 0.090 -9.434 2.527 1.00 97.56 77 THR A N 1
ATOM 587 C CA . THR A 1 77 ? -0.948 -8.505 2.983 1.00 97.56 77 THR A CA 1
ATOM 588 C C . THR A 1 77 ? -0.497 -7.064 2.750 1.00 97.56 77 THR A C 1
ATOM 590 O O . THR A 1 77 ? 0.646 -6.714 3.010 1.00 97.56 77 THR A O 1
ATOM 593 N N . PHE A 1 78 ? -1.394 -6.210 2.268 1.00 97.06 78 PHE A N 1
ATOM 594 C CA . PHE A 1 78 ? -1.178 -4.769 2.159 1.00 97.06 78 PHE A CA 1
ATOM 595 C C . PHE A 1 78 ? -1.823 -4.041 3.336 1.00 97.06 78 PHE A C 1
ATOM 597 O O . PHE A 1 78 ? -2.945 -4.376 3.724 1.00 97.06 78 PHE A O 1
ATOM 604 N N . ALA A 1 79 ? -1.151 -3.015 3.846 1.00 95.50 79 ALA A N 1
ATOM 605 C CA . ALA A 1 79 ? -1.672 -2.086 4.834 1.00 95.50 79 ALA A CA 1
ATOM 606 C C . ALA A 1 79 ? -1.382 -0.643 4.402 1.00 95.50 79 ALA A C 1
ATOM 608 O O . ALA A 1 79 ? -0.249 -0.305 4.090 1.00 95.50 79 ALA A O 1
ATOM 609 N N . LEU A 1 80 ? -2.396 0.218 4.418 1.00 95.06 80 LEU A N 1
ATOM 610 C CA . LEU A 1 80 ? -2.256 1.663 4.222 1.00 95.06 80 LEU A CA 1
ATOM 611 C C . LEU A 1 80 ? -2.586 2.382 5.528 1.00 95.06 80 LEU A C 1
ATOM 613 O O . LEU A 1 80 ? -3.694 2.218 6.041 1.00 95.06 80 LEU A O 1
ATOM 617 N N . ALA A 1 81 ? -1.665 3.196 6.037 1.00 92.75 81 ALA A N 1
ATOM 618 C CA . ALA A 1 81 ? -1.934 4.104 7.141 1.00 92.75 81 ALA A CA 1
ATOM 619 C C . ALA A 1 81 ? -2.608 5.384 6.627 1.00 92.75 81 ALA A C 1
ATOM 621 O O . ALA A 1 81 ? -2.178 6.001 5.654 1.00 92.75 81 ALA A O 1
ATOM 622 N N . LEU A 1 82 ? -3.703 5.771 7.280 1.00 89.38 82 LEU A N 1
ATOM 623 C CA . LEU A 1 82 ? -4.527 6.934 6.925 1.00 89.38 82 LEU A CA 1
ATOM 624 C C . LEU A 1 82 ? -4.338 8.103 7.907 1.00 89.38 82 LEU A C 1
ATOM 626 O O . LEU A 1 82 ? -4.931 9.170 7.746 1.00 89.38 82 LEU A O 1
ATOM 630 N N . SER A 1 83 ? -3.511 7.909 8.928 1.00 79.88 83 SER A N 1
ATOM 631 C CA . SER A 1 83 ? -3.144 8.891 9.946 1.00 79.88 83 SER A CA 1
ATOM 632 C C . SER A 1 83 ? -1.644 9.168 9.897 1.00 79.88 83 SER A C 1
ATOM 634 O O . SER A 1 83 ? -0.865 8.273 9.584 1.00 79.88 83 SER A O 1
ATOM 636 N N . TRP A 1 84 ? -1.256 10.396 10.243 1.00 66.94 84 TRP A N 1
ATOM 637 C CA . TRP A 1 84 ? 0.146 10.824 10.240 1.00 66.94 84 TRP A CA 1
ATOM 638 C C . TRP A 1 84 ? 0.977 10.216 11.373 1.00 66.94 84 TRP A C 1
ATOM 640 O O . TRP A 1 84 ? 2.148 9.906 11.176 1.00 66.94 84 TRP A O 1
ATOM 650 N N . ASP A 1 85 ? 0.362 9.991 12.539 1.00 69.25 85 ASP A N 1
ATOM 651 C CA . ASP A 1 85 ? 0.909 9.073 13.536 1.00 69.25 85 ASP A CA 1
ATOM 652 C C . ASP A 1 85 ? 0.786 7.671 12.922 1.00 69.25 85 ASP A C 1
ATOM 654 O O . ASP A 1 85 ? -0.251 7.008 13.029 1.00 69.25 85 ASP A O 1
ATOM 658 N N . GLY A 1 86 ? 1.780 7.324 12.107 1.00 64.50 86 GLY A N 1
ATOM 659 C CA . GLY A 1 86 ? 1.822 6.119 11.295 1.00 64.50 86 GLY A CA 1
ATOM 660 C C . GLY A 1 86 ? 1.833 4.853 12.143 1.00 64.50 86 GLY A C 1
ATOM 661 O O . GLY A 1 86 ? 2.011 4.888 13.364 1.00 64.50 86 GLY A O 1
ATOM 662 N N . ALA A 1 87 ? 1.630 3.707 11.498 1.00 77.19 87 ALA A N 1
ATOM 663 C CA . ALA A 1 87 ? 1.864 2.434 12.163 1.00 77.19 87 ALA A CA 1
ATOM 664 C C . ALA A 1 87 ? 3.358 2.101 12.134 1.00 77.19 87 ALA A C 1
ATOM 666 O O . ALA A 1 87 ? 4.044 2.322 11.138 1.00 77.19 87 ALA A O 1
ATOM 667 N N . ASP A 1 88 ? 3.849 1.530 13.231 1.00 83.88 88 ASP A N 1
ATOM 668 C CA . ASP A 1 88 ? 5.208 1.000 13.308 1.00 83.88 88 ASP A CA 1
ATOM 669 C C . ASP A 1 88 ? 5.269 -0.363 12.602 1.00 83.88 88 ASP A C 1
ATOM 671 O O . ASP A 1 88 ? 5.273 -1.422 13.232 1.00 83.88 88 ASP A O 1
ATOM 675 N N . PHE A 1 89 ? 5.236 -0.340 11.266 1.00 88.38 89 PHE A N 1
ATOM 676 C CA . PHE A 1 89 ? 5.321 -1.550 10.449 1.00 88.38 89 PHE A CA 1
ATOM 677 C C . PHE A 1 89 ? 6.689 -2.238 10.575 1.00 88.38 89 PHE A C 1
ATOM 679 O O . PHE A 1 89 ? 6.776 -3.454 10.416 1.00 88.38 89 PHE A O 1
ATOM 686 N N . GLY A 1 90 ? 7.744 -1.487 10.910 1.00 82.62 90 GLY A N 1
ATOM 687 C CA . GLY A 1 90 ? 9.098 -2.011 11.105 1.00 82.62 90 GLY A CA 1
ATOM 688 C C . GLY A 1 90 ? 9.263 -2.893 12.347 1.00 82.62 90 GLY A C 1
ATOM 689 O O . GLY A 1 90 ? 10.230 -3.647 12.429 1.00 82.62 90 GLY A O 1
ATOM 690 N N . ALA A 1 91 ? 8.325 -2.838 13.298 1.00 84.44 91 ALA A N 1
ATOM 691 C CA . ALA A 1 91 ? 8.333 -3.681 14.494 1.00 84.44 91 ALA A CA 1
ATOM 692 C C . ALA A 1 91 ? 7.749 -5.091 14.280 1.00 84.44 91 ALA A C 1
ATOM 694 O O . ALA A 1 91 ? 7.765 -5.900 15.212 1.00 84.44 91 ALA A O 1
ATOM 695 N N . LEU A 1 92 ? 7.213 -5.392 13.093 1.00 88.56 92 LEU A N 1
ATOM 696 C CA . LEU A 1 92 ? 6.686 -6.719 12.772 1.00 88.56 92 LEU A CA 1
ATOM 697 C C . LEU A 1 92 ? 7.826 -7.741 12.642 1.00 88.56 92 LEU A C 1
ATOM 699 O O . LEU A 1 92 ? 8.845 -7.473 12.010 1.00 88.56 92 LEU A O 1
ATOM 703 N N . ASP A 1 93 ? 7.637 -8.948 13.184 1.00 90.81 93 ASP A N 1
ATOM 704 C CA . ASP A 1 93 ? 8.608 -10.056 13.087 1.00 90.81 93 ASP A CA 1
ATOM 705 C C . ASP A 1 93 ? 8.446 -10.818 11.759 1.00 90.81 93 ASP A C 1
ATOM 707 O O . ASP A 1 93 ? 8.236 -12.032 11.710 1.00 90.81 93 ASP A O 1
ATOM 711 N N . ARG A 1 94 ? 8.406 -10.061 10.659 1.00 92.69 94 ARG A N 1
ATOM 712 C CA . ARG A 1 94 ? 8.064 -10.518 9.306 1.00 92.69 94 ARG A CA 1
ATOM 713 C C . ARG A 1 94 ? 8.824 -9.694 8.282 1.00 92.69 94 ARG A C 1
ATOM 715 O O . ARG A 1 94 ? 9.270 -8.585 8.572 1.00 92.69 94 ARG A O 1
ATOM 722 N N . ARG A 1 95 ? 8.923 -10.190 7.048 1.00 93.38 95 ARG A N 1
ATOM 723 C CA . ARG A 1 95 ? 9.390 -9.343 5.953 1.00 93.38 95 ARG A CA 1
ATOM 724 C C . ARG A 1 95 ? 8.344 -8.268 5.655 1.00 93.38 95 ARG A C 1
ATOM 726 O O . ARG A 1 95 ? 7.168 -8.572 5.451 1.00 93.38 95 ARG A O 1
ATOM 733 N N . VAL A 1 96 ? 8.786 -7.014 5.622 1.00 93.88 96 VAL A N 1
ATOM 734 C CA . VAL A 1 96 ? 7.940 -5.847 5.360 1.00 93.88 96 VAL A CA 1
ATOM 735 C C . VAL A 1 96 ? 8.622 -4.949 4.340 1.00 93.88 96 VAL A C 1
ATOM 737 O O . VAL A 1 96 ? 9.810 -4.651 4.467 1.00 93.88 96 VAL A O 1
ATOM 740 N N . PHE A 1 97 ? 7.860 -4.493 3.349 1.00 93.75 97 PHE A N 1
ATOM 741 C CA . PHE A 1 97 ? 8.248 -3.372 2.507 1.00 93.75 97 PHE A CA 1
ATOM 742 C C . PHE A 1 97 ? 7.424 -2.147 2.891 1.00 93.75 97 PHE A C 1
ATOM 744 O O . PHE A 1 97 ? 6.264 -2.066 2.499 1.00 93.75 97 PHE A O 1
ATOM 751 N N . ASP A 1 98 ? 7.997 -1.246 3.691 1.00 91.12 98 ASP A N 1
ATOM 752 C CA . ASP A 1 98 ? 7.325 -0.050 4.217 1.00 91.12 98 ASP A CA 1
ATOM 753 C C . ASP A 1 98 ? 7.745 1.201 3.443 1.00 91.12 98 ASP A C 1
ATOM 755 O O . ASP A 1 98 ? 8.929 1.508 3.351 1.00 91.12 98 ASP A O 1
ATOM 759 N N . PHE A 1 99 ? 6.765 1.891 2.873 1.00 91.06 99 PHE A N 1
ATOM 760 C CA . PHE A 1 99 ? 6.917 3.093 2.067 1.00 91.06 99 PHE A CA 1
ATOM 761 C C . PHE A 1 99 ? 6.351 4.252 2.859 1.00 91.06 99 PHE A C 1
ATOM 763 O O . PHE A 1 99 ? 5.195 4.193 3.276 1.00 91.06 99 PHE A O 1
ATOM 770 N N . CYS A 1 100 ? 7.102 5.341 2.964 1.00 90.38 100 CYS A N 1
ATOM 771 C CA . CYS A 1 100 ? 6.573 6.604 3.458 1.00 90.38 100 CYS A CA 1
ATOM 772 C C . CYS A 1 100 ? 6.847 7.701 2.432 1.00 90.38 100 CYS A C 1
ATOM 774 O O . CYS A 1 100 ? 7.988 7.900 2.021 1.00 90.38 100 CYS A O 1
ATOM 776 N N . TYR A 1 101 ? 5.801 8.404 2.014 1.00 91.19 101 TYR A N 1
ATOM 777 C CA . TYR A 1 101 ? 5.912 9.581 1.164 1.00 91.19 101 TYR A CA 1
ATOM 778 C C . TYR A 1 101 ? 5.317 10.781 1.889 1.00 91.19 101 TYR A C 1
ATOM 780 O O . TYR A 1 101 ? 4.143 10.762 2.260 1.00 91.19 101 TYR A O 1
ATOM 788 N N . ALA A 1 102 ? 6.130 11.816 2.081 1.00 89.56 102 ALA A N 1
ATOM 789 C CA . ALA A 1 102 ? 5.743 13.099 2.646 1.00 89.56 102 ALA A CA 1
ATOM 790 C C . ALA A 1 102 ? 5.749 14.145 1.525 1.00 89.56 102 ALA A C 1
ATOM 792 O O . ALA A 1 102 ? 6.776 14.746 1.208 1.00 89.56 102 ALA A O 1
ATOM 793 N N . ARG A 1 103 ? 4.586 14.379 0.917 1.00 87.25 103 ARG A N 1
ATOM 794 C CA . ARG A 1 103 ? 4.411 15.258 -0.242 1.00 87.25 103 ARG A CA 1
ATOM 795 C C . ARG A 1 103 ? 4.756 16.708 0.058 1.00 87.25 103 ARG A C 1
ATOM 797 O O . ARG A 1 103 ? 5.267 17.396 -0.818 1.00 87.25 103 ARG A O 1
ATOM 804 N N . GLU A 1 104 ? 4.453 17.203 1.258 1.00 86.75 104 GLU A N 1
ATOM 805 C CA . GLU A 1 104 ? 4.784 18.593 1.615 1.00 86.75 104 GLU A CA 1
ATOM 806 C C . GLU A 1 104 ? 6.294 18.862 1.602 1.00 86.75 104 GLU A C 1
ATOM 808 O O . GLU A 1 104 ? 6.714 19.988 1.327 1.00 86.75 104 GLU A O 1
ATOM 813 N N . LEU A 1 105 ? 7.091 17.830 1.881 1.00 87.94 105 LEU A N 1
ATOM 814 C CA . LEU A 1 105 ? 8.550 17.887 1.872 1.00 87.94 105 LEU A CA 1
ATOM 815 C C . LEU A 1 105 ? 9.146 17.391 0.547 1.00 87.94 105 LEU A C 1
ATOM 817 O O . LEU A 1 105 ? 10.323 17.624 0.297 1.00 87.94 105 LEU A O 1
ATOM 821 N N . ASP A 1 106 ? 8.319 16.766 -0.296 1.00 89.31 106 ASP A N 1
ATOM 822 C CA . ASP A 1 106 ? 8.721 15.990 -1.471 1.00 89.31 106 ASP A CA 1
ATOM 823 C C . ASP A 1 106 ? 9.764 14.919 -1.127 1.00 89.31 106 ASP A C 1
ATOM 825 O O . ASP A 1 106 ? 10.765 14.744 -1.813 1.00 89.31 106 ASP A O 1
ATOM 829 N N . GLU A 1 107 ? 9.531 14.226 -0.010 1.00 90.44 107 GLU A N 1
ATOM 830 C CA . GLU A 1 107 ? 10.450 13.230 0.527 1.00 90.44 107 GLU A CA 1
ATOM 831 C C . GLU A 1 107 ? 9.821 11.844 0.461 1.00 90.44 107 GLU A C 1
ATOM 833 O O . GLU A 1 107 ? 8.762 11.582 1.041 1.00 90.44 107 GLU A O 1
ATOM 838 N N . PHE A 1 108 ? 10.508 10.940 -0.222 1.00 90.00 108 PHE A N 1
ATOM 839 C CA . PHE A 1 108 ? 10.227 9.520 -0.226 1.00 90.00 108 PHE A CA 1
ATOM 840 C C . PHE A 1 108 ? 11.265 8.784 0.615 1.00 90.00 108 PHE A C 1
ATOM 842 O O . PHE A 1 108 ? 12.475 8.912 0.427 1.00 90.00 108 PHE A O 1
ATOM 849 N N . TYR A 1 109 ? 10.773 7.973 1.539 1.00 86.31 109 TYR A N 1
ATOM 850 C CA . TYR A 1 109 ? 11.579 7.064 2.330 1.00 86.31 109 TYR A CA 1
ATOM 851 C C . TYR A 1 109 ? 11.341 5.656 1.793 1.00 86.31 109 TYR A C 1
ATOM 853 O O . TYR A 1 109 ? 10.280 5.059 2.008 1.00 86.31 109 TYR A O 1
ATOM 861 N N . GLY A 1 110 ? 12.333 5.186 1.034 1.00 70.75 110 GLY A N 1
ATOM 862 C CA . GLY A 1 110 ? 12.358 3.864 0.424 1.00 70.75 110 GLY A CA 1
ATOM 863 C C . GLY A 1 110 ? 12.596 2.733 1.420 1.00 70.75 110 GLY A C 1
ATOM 864 O O . GLY A 1 110 ? 12.736 2.930 2.627 1.00 70.75 110 GLY A O 1
ATOM 865 N N . VAL A 1 111 ? 12.633 1.512 0.890 1.00 75.44 111 VAL A N 1
ATOM 866 C CA . VAL A 1 111 ? 12.536 0.279 1.676 1.00 75.44 111 VAL A CA 1
ATOM 867 C C . VAL A 1 111 ? 13.894 -0.391 1.835 1.00 75.44 111 VAL A C 1
ATOM 869 O O . VAL A 1 111 ? 14.385 -0.972 0.864 1.00 75.44 111 VAL A O 1
ATOM 872 N N . PRO A 1 112 ? 14.460 -0.470 3.055 1.00 71.25 112 PRO A N 1
ATOM 873 C CA . PRO A 1 112 ? 15.723 -1.173 3.274 1.00 71.25 112 PRO A CA 1
ATOM 874 C C . PRO A 1 112 ? 15.713 -2.623 2.766 1.00 71.25 112 PRO A C 1
ATOM 876 O O . PRO A 1 112 ? 16.713 -3.107 2.252 1.00 71.25 112 PRO A O 1
ATOM 879 N N . GLY A 1 113 ? 14.571 -3.310 2.880 1.00 78.31 113 GLY A N 1
ATOM 880 C CA . GLY A 1 113 ? 14.394 -4.707 2.468 1.00 78.31 113 GLY A CA 1
ATOM 881 C C . GLY A 1 113 ? 14.258 -4.959 0.960 1.00 78.31 113 GLY A C 1
ATOM 882 O O . GLY A 1 113 ? 14.102 -6.117 0.573 1.00 78.31 113 GLY A O 1
ATOM 883 N N . VAL A 1 114 ? 14.266 -3.917 0.123 1.00 85.75 114 VAL A N 1
ATOM 884 C CA . VAL A 1 114 ? 14.281 -4.053 -1.347 1.00 85.75 114 VAL A CA 1
ATOM 885 C C . VAL A 1 114 ? 15.716 -3.992 -1.882 1.00 85.75 114 VAL A C 1
ATOM 887 O O . VAL A 1 114 ? 16.029 -4.629 -2.890 1.00 85.75 114 VAL A O 1
ATOM 890 N N . TYR A 1 115 ? 16.611 -3.267 -1.208 1.00 83.56 115 TYR A N 1
ATOM 891 C CA . TYR A 1 115 ? 17.994 -3.125 -1.650 1.00 83.56 115 TYR A CA 1
ATOM 892 C C . TYR A 1 115 ? 18.760 -4.445 -1.501 1.00 83.56 115 TYR A C 1
ATOM 894 O O . TYR A 1 115 ? 18.795 -5.054 -0.433 1.00 83.56 115 TYR A O 1
ATOM 902 N N . GLY A 1 116 ? 19.401 -4.882 -2.585 1.00 82.00 116 GLY A N 1
ATOM 903 C CA . GLY A 1 116 ? 20.154 -6.139 -2.632 1.00 82.00 116 GLY A CA 1
ATOM 904 C C . GLY A 1 116 ? 19.335 -7.369 -3.033 1.00 82.00 116 GLY A C 1
ATOM 905 O O . GLY A 1 116 ? 19.896 -8.461 -3.104 1.00 82.00 116 GLY A O 1
ATOM 906 N N . GLU A 1 117 ? 18.044 -7.210 -3.329 1.00 89.31 117 GLU A N 1
ATOM 907 C CA . GLU A 1 117 ? 17.240 -8.284 -3.909 1.00 89.31 117 GLU A CA 1
ATOM 908 C C . GLU A 1 117 ? 17.611 -8.537 -5.376 1.00 89.31 117 GLU A C 1
ATOM 910 O O . GLU A 1 117 ? 17.842 -7.616 -6.162 1.00 89.31 117 GLU A O 1
ATOM 915 N N . GLU A 1 118 ? 17.647 -9.812 -5.765 1.00 88.62 118 GLU A N 1
ATOM 916 C CA . GLU A 1 118 ? 17.980 -10.204 -7.133 1.00 88.62 118 GLU A CA 1
ATOM 917 C C . GLU A 1 118 ? 16.882 -9.792 -8.131 1.00 88.62 118 GLU A C 1
ATOM 919 O O . GLU A 1 118 ? 15.686 -9.872 -7.854 1.00 88.62 118 GLU A O 1
ATOM 924 N N . GLY A 1 119 ? 17.282 -9.418 -9.351 1.00 86.75 119 GLY A N 1
ATOM 925 C CA . GLY A 1 119 ? 16.340 -9.141 -10.444 1.00 86.75 119 GLY A CA 1
ATOM 926 C C . GLY A 1 119 ? 15.725 -7.738 -10.432 1.00 86.75 119 GLY A C 1
ATOM 927 O O . GLY A 1 119 ? 14.720 -7.511 -11.115 1.00 86.75 119 GLY A O 1
ATOM 928 N N . LEU A 1 120 ? 16.328 -6.812 -9.682 1.00 92.19 120 LEU A N 1
ATOM 929 C CA . LEU A 1 120 ? 15.957 -5.396 -9.632 1.00 92.19 120 LEU A CA 1
ATOM 930 C C . LEU A 1 120 ? 17.023 -4.461 -10.228 1.00 92.19 120 LEU A C 1
ATOM 932 O O . LEU A 1 120 ? 16.816 -3.255 -10.237 1.00 92.19 120 LEU A O 1
ATOM 936 N N . ASP A 1 121 ? 18.129 -4.996 -10.761 1.00 89.00 121 ASP A N 1
ATOM 937 C CA . ASP A 1 121 ? 19.263 -4.215 -11.297 1.00 89.00 121 ASP A CA 1
ATOM 938 C C . ASP A 1 121 ? 18.887 -3.272 -12.458 1.00 89.00 121 ASP A C 1
ATOM 940 O O . ASP A 1 121 ? 19.646 -2.371 -12.812 1.00 89.00 121 ASP A O 1
ATOM 944 N N . ASP A 1 122 ? 17.741 -3.505 -13.102 1.00 90.06 122 ASP A N 1
ATOM 945 C CA . ASP A 1 122 ? 17.190 -2.658 -14.162 1.00 90.06 122 ASP A CA 1
ATOM 946 C C . ASP A 1 122 ? 16.326 -1.499 -13.640 1.00 90.06 122 ASP A C 1
ATOM 948 O O . ASP A 1 122 ? 15.924 -0.645 -14.431 1.00 90.06 122 ASP A O 1
ATOM 952 N N . LEU A 1 123 ? 16.032 -1.462 -12.338 1.00 90.75 123 LEU A N 1
ATOM 953 C CA . LEU A 1 123 ? 15.296 -0.385 -11.688 1.00 90.75 123 LEU A CA 1
ATOM 954 C C . LEU A 1 123 ? 16.275 0.609 -11.059 1.00 90.75 123 LEU A C 1
ATOM 956 O O . LEU A 1 123 ? 17.212 0.236 -10.355 1.00 90.75 123 LEU A O 1
ATOM 960 N N . TYR A 1 124 ? 16.031 1.895 -11.290 1.00 87.50 124 TYR A N 1
ATOM 961 C CA . TYR A 1 124 ? 16.749 2.969 -10.611 1.00 87.50 124 TYR A CA 1
ATOM 962 C C . TYR A 1 124 ? 16.149 3.148 -9.216 1.00 87.50 124 TYR A C 1
ATOM 964 O O . TYR A 1 124 ? 15.210 3.918 -9.039 1.00 87.50 124 TYR A O 1
ATOM 972 N N . LEU A 1 125 ? 16.641 2.367 -8.255 1.00 89.00 125 LEU A N 1
ATOM 973 C CA . LEU A 1 125 ? 16.235 2.449 -6.854 1.00 89.00 125 LEU A CA 1
ATOM 974 C C . LEU A 1 125 ? 17.223 3.337 -6.099 1.00 89.00 125 LEU A C 1
ATOM 976 O O . LEU A 1 125 ? 18.399 2.995 -5.982 1.00 89.00 125 LEU A O 1
ATOM 980 N N . ASN A 1 126 ? 16.744 4.483 -5.631 1.00 81.94 126 ASN A N 1
ATOM 981 C CA . ASN A 1 126 ? 17.480 5.376 -4.747 1.00 81.94 126 ASN A CA 1
ATOM 982 C C . ASN A 1 126 ? 17.471 4.812 -3.318 1.00 81.94 126 ASN A C 1
ATOM 984 O O . ASN A 1 126 ? 16.398 4.651 -2.745 1.00 81.94 126 ASN A O 1
ATOM 988 N N . ASP A 1 127 ? 18.645 4.489 -2.767 1.00 75.12 127 ASP A N 1
ATOM 989 C CA . ASP A 1 127 ? 18.807 3.940 -1.415 1.00 75.12 127 ASP A CA 1
ATOM 990 C C . ASP A 1 127 ? 18.904 4.999 -0.305 1.00 75.12 127 ASP A C 1
ATOM 992 O O . ASP A 1 127 ? 18.859 4.653 0.880 1.00 75.12 127 ASP A O 1
ATOM 996 N N . ASP A 1 128 ? 18.956 6.275 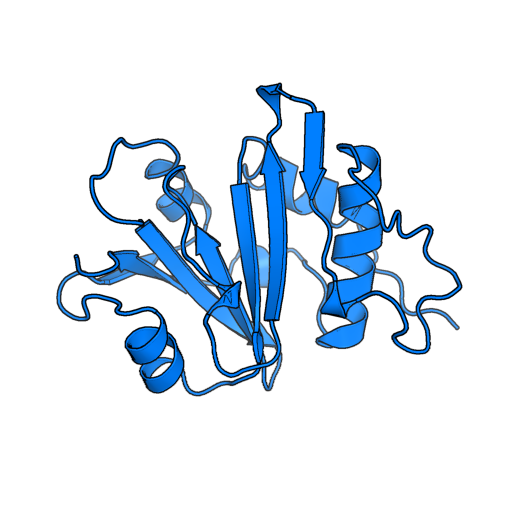-0.689 1.00 77.06 128 ASP A N 1
ATOM 997 C CA . ASP A 1 128 ? 18.915 7.436 0.193 1.00 77.06 128 ASP A CA 1
ATOM 998 C C . ASP A 1 128 ? 17.481 8.007 0.317 1.00 77.06 128 ASP A C 1
ATOM 1000 O O . ASP A 1 128 ? 16.478 7.380 -0.031 1.00 77.06 128 ASP A O 1
ATOM 1004 N N . GLN A 1 129 ? 17.367 9.219 0.866 1.00 79.31 129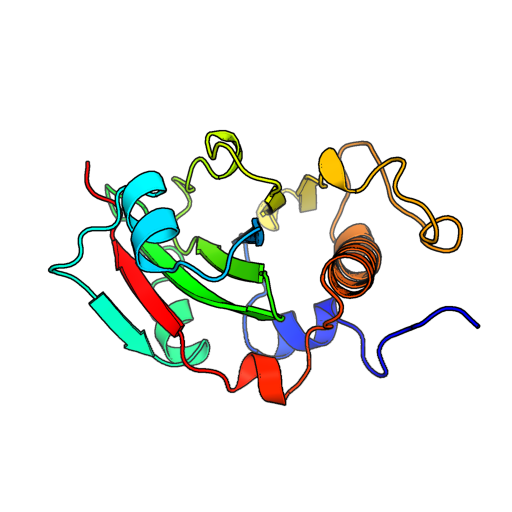 GLN A N 1
ATOM 1005 C CA . GLN A 1 129 ? 16.130 9.993 0.860 1.00 79.31 129 GLN A CA 1
ATOM 1006 C C . GLN A 1 129 ? 15.789 10.399 -0.583 1.00 79.31 129 GLN A C 1
ATOM 1008 O O . GLN A 1 129 ? 16.541 11.145 -1.216 1.00 79.31 129 GLN A O 1
ATOM 1013 N N . GLY A 1 130 ? 14.681 9.870 -1.095 1.00 87.44 130 GLY A N 1
ATOM 1014 C CA . GLY A 1 130 ? 14.195 10.098 -2.452 1.00 87.44 130 GLY A CA 1
ATOM 1015 C C . GLY A 1 130 ? 13.129 11.180 -2.552 1.00 87.44 130 GLY A C 1
ATOM 1016 O O . GLY A 1 130 ? 12.805 11.840 -1.564 1.00 87.44 130 GLY A O 1
ATOM 1017 N N . ASP A 1 131 ? 12.559 11.324 -3.745 1.00 90.38 131 ASP A N 1
ATOM 1018 C CA . ASP A 1 131 ? 11.444 12.234 -4.045 1.00 90.38 131 ASP A CA 1
ATOM 1019 C C . ASP A 1 131 ? 10.278 11.509 -4.753 1.00 90.38 131 ASP A C 1
ATOM 1021 O O . ASP A 1 131 ? 10.245 10.277 -4.836 1.00 90.38 131 ASP A O 1
ATOM 1025 N N . GLU A 1 132 ? 9.277 12.245 -5.256 1.00 91.06 132 GLU A N 1
ATOM 1026 C CA . GLU A 1 132 ? 8.140 11.649 -5.979 1.00 91.06 132 GLU A CA 1
ATOM 1027 C C . GLU A 1 132 ? 8.576 10.759 -7.164 1.00 91.06 132 GLU A C 1
ATOM 1029 O O . GLU A 1 132 ? 7.913 9.765 -7.473 1.00 91.06 132 GLU A O 1
ATOM 1034 N N . SER A 1 133 ? 9.693 11.079 -7.828 1.00 91.06 133 SER A N 1
ATOM 1035 C CA . SER A 1 133 ? 10.178 10.320 -8.988 1.00 91.06 133 SER A CA 1
ATOM 1036 C C . SER A 1 133 ? 10.687 8.922 -8.624 1.00 91.06 133 SER A C 1
ATOM 1038 O O . SER A 1 133 ? 10.691 8.032 -9.480 1.00 91.06 133 SER A O 1
ATOM 1040 N N . ASP A 1 134 ? 11.017 8.698 -7.349 1.00 92.00 134 ASP A N 1
ATOM 1041 C CA . ASP A 1 134 ? 11.455 7.407 -6.826 1.00 92.00 134 ASP A CA 1
ATOM 1042 C C . ASP A 1 134 ? 10.281 6.463 -6.508 1.00 92.00 134 ASP A C 1
ATOM 1044 O O . ASP A 1 134 ? 10.482 5.251 -6.398 1.00 92.00 134 ASP A O 1
ATOM 1048 N N . LEU A 1 135 ? 9.038 6.954 -6.421 1.00 92.75 135 LEU A N 1
ATOM 1049 C CA . LEU A 1 135 ? 7.882 6.125 -6.054 1.00 92.75 135 LEU A CA 1
ATOM 1050 C C . LEU A 1 135 ? 7.612 5.000 -7.055 1.00 92.75 135 LEU A C 1
ATOM 1052 O O . LEU A 1 135 ? 7.410 3.851 -6.660 1.00 92.75 135 LEU A O 1
ATOM 1056 N N . ASP A 1 136 ? 7.586 5.314 -8.350 1.00 94.50 136 ASP A N 1
ATOM 1057 C CA . ASP A 1 136 ? 7.205 4.338 -9.375 1.00 94.50 136 ASP A CA 1
ATOM 1058 C C . ASP A 1 136 ? 8.205 3.166 -9.475 1.00 94.50 136 ASP A C 1
ATOM 1060 O O . ASP A 1 136 ? 7.761 2.018 -9.366 1.00 94.50 136 ASP A O 1
ATOM 1064 N N . PRO A 1 137 ? 9.537 3.388 -9.559 1.00 94.12 137 PRO A N 1
ATOM 1065 C CA . PRO A 1 137 ? 10.520 2.302 -9.528 1.00 94.12 137 PRO A CA 1
ATOM 1066 C C . PRO A 1 137 ? 10.403 1.408 -8.290 1.00 94.12 137 PRO A C 1
ATOM 1068 O O . PRO A 1 137 ? 10.471 0.182 -8.408 1.00 94.12 137 PRO A O 1
ATOM 1071 N N . HIS A 1 138 ? 10.172 1.992 -7.112 1.00 94.69 138 HIS A N 1
ATOM 1072 C CA . HIS A 1 138 ? 10.034 1.229 -5.873 1.00 94.69 138 HIS A CA 1
ATOM 1073 C C . HIS A 1 138 ? 8.733 0.416 -5.836 1.00 94.69 138 HIS A C 1
ATOM 1075 O O . HIS A 1 138 ? 8.748 -0.756 -5.453 1.00 94.69 138 HIS A O 1
ATOM 1081 N N . LEU A 1 139 ? 7.612 0.977 -6.296 1.00 95.25 139 LEU A N 1
ATOM 1082 C CA . LEU A 1 139 ? 6.349 0.240 -6.421 1.00 95.25 139 LEU A CA 1
ATOM 1083 C C . LEU A 1 139 ? 6.473 -0.929 -7.413 1.00 95.25 139 LEU A C 1
ATOM 1085 O O . LEU A 1 139 ? 5.946 -2.015 -7.161 1.00 95.25 139 LEU A O 1
ATOM 1089 N N . VAL A 1 140 ? 7.209 -0.742 -8.516 1.00 96.12 140 VAL A N 1
ATOM 1090 C CA . VAL A 1 140 ? 7.535 -1.824 -9.460 1.00 96.12 140 VAL A CA 1
ATOM 1091 C C . VAL A 1 140 ? 8.399 -2.891 -8.790 1.00 96.12 140 VAL A C 1
ATOM 1093 O O . VAL A 1 140 ? 8.126 -4.082 -8.958 1.00 96.12 140 VAL A O 1
ATOM 1096 N N . ALA A 1 141 ? 9.409 -2.498 -8.012 1.00 95.38 141 ALA A N 1
ATOM 1097 C CA . ALA A 1 141 ? 10.252 -3.436 -7.280 1.00 95.38 141 ALA A CA 1
ATOM 1098 C C . ALA A 1 141 ? 9.428 -4.305 -6.324 1.00 95.38 141 ALA A C 1
ATOM 1100 O O . ALA A 1 141 ? 9.496 -5.533 -6.397 1.00 95.38 141 ALA A O 1
ATOM 1101 N N . VAL A 1 142 ? 8.573 -3.687 -5.505 1.00 95.56 142 VAL A N 1
ATOM 1102 C CA . VAL A 1 142 ? 7.658 -4.417 -4.619 1.00 95.56 142 VAL A CA 1
ATOM 1103 C C . VAL A 1 142 ? 6.771 -5.358 -5.415 1.00 95.56 142 VAL A C 1
ATOM 1105 O O . VAL A 1 142 ? 6.714 -6.535 -5.084 1.00 95.56 142 VAL A O 1
ATOM 1108 N N . GLY A 1 143 ? 6.150 -4.896 -6.503 1.00 96.06 143 GLY A N 1
ATOM 1109 C CA . GLY A 1 143 ? 5.278 -5.752 -7.306 1.00 96.06 143 GLY A CA 1
ATOM 1110 C C . GLY A 1 143 ? 5.984 -6.974 -7.904 1.00 96.06 143 GLY A C 1
ATOM 1111 O O . GLY A 1 143 ? 5.370 -8.034 -8.038 1.00 96.06 143 GLY A O 1
ATOM 1112 N N . ARG A 1 144 ? 7.285 -6.878 -8.213 1.00 95.75 144 ARG A N 1
ATOM 1113 C CA . ARG A 1 144 ? 8.100 -8.037 -8.618 1.00 95.75 144 ARG A CA 1
ATOM 1114 C C . ARG A 1 144 ? 8.365 -8.987 -7.453 1.00 95.75 144 ARG A C 1
ATOM 1116 O O . ARG A 1 144 ? 8.213 -10.194 -7.624 1.00 95.75 144 ARG A O 1
ATOM 1123 N N . LEU A 1 145 ? 8.742 -8.453 -6.292 1.00 95.31 145 LEU A N 1
ATOM 1124 C CA . LEU A 1 145 ? 9.087 -9.242 -5.105 1.00 95.31 145 LEU A CA 1
ATOM 1125 C C . LEU A 1 145 ? 7.872 -9.948 -4.492 1.00 95.31 145 LEU A C 1
ATOM 1127 O O . LEU A 1 145 ? 7.984 -11.076 -4.015 1.00 95.31 145 LEU A O 1
ATOM 1131 N N . THR A 1 146 ? 6.704 -9.310 -4.531 1.00 95.62 146 THR A N 1
ATOM 1132 C CA . THR A 1 146 ? 5.441 -9.870 -4.034 1.00 95.62 146 THR A CA 1
ATOM 1133 C C . THR A 1 146 ? 4.700 -10.697 -5.086 1.00 95.62 146 THR A C 1
ATOM 1135 O O . THR A 1 146 ? 3.783 -11.450 -4.756 1.00 95.62 146 THR A O 1
ATOM 1138 N N . GLY A 1 147 ? 5.076 -10.558 -6.361 1.00 95.81 147 GLY A N 1
ATOM 1139 C CA . GLY A 1 147 ? 4.444 -11.232 -7.493 1.00 95.81 147 GLY A CA 1
ATOM 1140 C C . GLY A 1 147 ? 3.135 -10.592 -7.968 1.00 95.81 147 GLY A C 1
ATOM 1141 O O . GLY A 1 147 ? 2.406 -11.225 -8.736 1.00 95.81 147 GLY A O 1
ATOM 1142 N N . ARG A 1 148 ? 2.810 -9.365 -7.534 1.00 96.50 148 ARG A N 1
ATOM 1143 C CA . ARG A 1 148 ? 1.627 -8.633 -8.003 1.00 96.50 148 ARG A CA 1
ATOM 1144 C C . ARG A 1 148 ? 1.850 -7.122 -8.066 1.00 96.50 148 ARG A C 1
ATOM 1146 O O . ARG A 1 148 ? 2.142 -6.479 -7.067 1.00 96.50 148 ARG A O 1
ATOM 1153 N N . PHE A 1 149 ? 1.586 -6.539 -9.229 1.00 97.44 149 PHE A N 1
ATOM 1154 C CA . PHE A 1 149 ? 1.541 -5.087 -9.410 1.00 97.44 149 PHE A CA 1
ATOM 1155 C C . PHE A 1 149 ? 0.201 -4.488 -8.970 1.00 97.44 149 PHE A C 1
ATOM 1157 O O . PHE A 1 149 ? -0.829 -5.168 -8.940 1.00 97.44 149 PHE A O 1
ATOM 1164 N N . VAL A 1 150 ? 0.202 -3.190 -8.676 1.00 96.12 150 VAL A N 1
ATOM 1165 C CA . VAL A 1 150 ? -1.023 -2.398 -8.598 1.00 96.12 150 VAL A CA 1
ATOM 1166 C C . VAL A 1 150 ? -1.635 -2.332 -9.995 1.00 96.12 150 VAL A C 1
ATOM 1168 O O . VAL A 1 150 ? -1.001 -1.913 -10.963 1.00 96.12 150 VAL A O 1
ATOM 1171 N N . ASP A 1 151 ? -2.892 -2.746 -10.084 1.00 96.62 151 ASP A N 1
ATOM 1172 C CA . ASP A 1 151 ? -3.720 -2.660 -11.277 1.00 96.62 151 ASP A CA 1
ATOM 1173 C C . ASP A 1 151 ? -5.150 -2.238 -10.896 1.00 96.62 151 ASP A C 1
ATOM 1175 O O . ASP A 1 151 ? -5.500 -2.055 -9.723 1.00 96.62 151 ASP A O 1
ATOM 1179 N N . ARG A 1 152 ? -6.019 -2.085 -11.898 1.00 95.62 152 ARG A N 1
ATOM 1180 C CA . ARG A 1 152 ? -7.421 -1.699 -11.672 1.00 95.62 152 ARG A CA 1
ATOM 1181 C C . ARG A 1 152 ? -8.197 -2.710 -10.823 1.00 95.62 152 ARG A C 1
ATOM 1183 O O . ARG A 1 152 ? -9.112 -2.307 -10.109 1.00 95.62 152 ARG A O 1
ATOM 1190 N N . ALA A 1 153 ? -7.864 -3.999 -10.899 1.00 96.12 153 ALA A N 1
ATOM 1191 C CA . ALA A 1 153 ? -8.529 -5.024 -10.101 1.00 96.12 153 ALA A CA 1
ATOM 1192 C C . ALA A 1 153 ? -8.106 -4.924 -8.630 1.00 96.12 153 ALA A C 1
ATOM 1194 O O . ALA A 1 153 ? -8.961 -4.944 -7.751 1.00 96.12 153 ALA A O 1
ATOM 1195 N N . TRP A 1 154 ? -6.813 -4.726 -8.368 1.00 96.50 154 TRP A N 1
ATOM 1196 C CA . TRP A 1 154 ? -6.244 -4.496 -7.044 1.00 96.50 154 TRP A CA 1
ATOM 1197 C C . TRP A 1 154 ? -6.823 -3.242 -6.375 1.00 96.50 154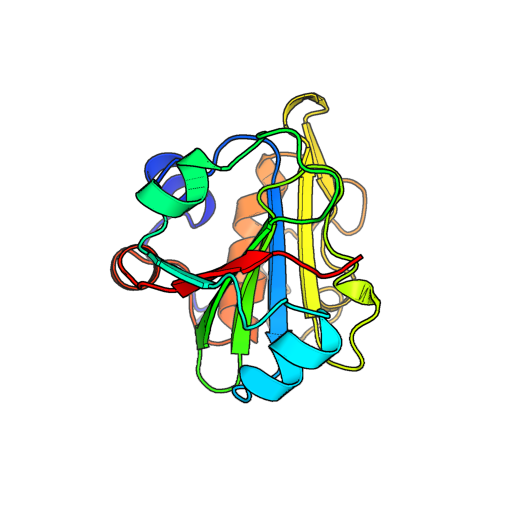 TRP A C 1
ATOM 1199 O O . TRP A 1 154 ? -7.121 -3.264 -5.178 1.00 96.50 154 TRP A O 1
ATOM 1209 N N . LEU A 1 155 ? -7.029 -2.168 -7.148 1.00 96.38 155 LEU A N 1
ATOM 1210 C CA . LEU A 1 155 ? -7.668 -0.930 -6.682 1.00 96.38 155 LEU A CA 1
ATOM 1211 C C . LEU A 1 155 ? -9.157 -1.112 -6.350 1.00 96.38 155 LEU A C 1
ATOM 1213 O O . LEU A 1 155 ? -9.683 -0.419 -5.479 1.00 96.38 155 LEU A O 1
ATOM 1217 N N . ALA A 1 156 ? -9.840 -2.031 -7.037 1.00 95.56 156 ALA A N 1
ATOM 1218 C CA . ALA A 1 156 ? -11.250 -2.336 -6.808 1.00 95.56 156 ALA A CA 1
ATOM 1219 C C . ALA A 1 156 ? -11.487 -3.290 -5.622 1.00 95.56 156 ALA A C 1
ATOM 1221 O O . ALA A 1 156 ? -12.636 -3.484 -5.213 1.00 95.56 156 ALA A O 1
ATOM 1222 N N . GLU A 1 157 ? -10.432 -3.898 -5.070 1.00 96.31 157 GLU A N 1
ATOM 1223 C CA . GLU A 1 157 ? -10.549 -4.777 -3.911 1.00 96.31 157 GLU A CA 1
ATOM 1224 C C . GLU A 1 157 ? -11.038 -4.022 -2.675 1.00 96.31 157 GLU A C 1
ATOM 1226 O O . GLU A 1 157 ? -10.668 -2.879 -2.396 1.00 96.31 157 GLU A O 1
ATOM 1231 N N . ARG A 1 158 ? -11.877 -4.710 -1.902 1.00 97.19 158 ARG A N 1
ATOM 1232 C CA . ARG A 1 158 ? -12.283 -4.258 -0.576 1.00 97.19 158 ARG A CA 1
ATOM 1233 C C . ARG A 1 158 ? -11.287 -4.788 0.439 1.00 97.19 158 ARG A C 1
ATOM 1235 O O . ARG A 1 158 ? -10.864 -5.940 0.343 1.00 97.19 158 ARG A O 1
ATOM 1242 N N . ARG A 1 159 ? -10.933 -3.942 1.395 1.00 97.19 159 ARG A N 1
ATOM 1243 C CA . ARG A 1 159 ? -10.059 -4.290 2.514 1.00 97.19 159 ARG A CA 1
ATOM 1244 C C . ARG A 1 159 ? -10.659 -3.770 3.814 1.00 97.19 159 ARG A C 1
ATOM 1246 O O . ARG A 1 159 ? -11.582 -2.945 3.804 1.00 97.19 159 ARG A O 1
ATOM 1253 N N . THR A 1 160 ? -10.136 -4.259 4.926 1.00 96.56 160 THR A N 1
ATOM 1254 C CA . THR A 1 160 ? -10.613 -3.929 6.262 1.00 96.56 160 THR A CA 1
ATOM 1255 C C . THR A 1 160 ? -10.046 -2.583 6.691 1.00 96.56 160 THR A C 1
ATOM 1257 O O . THR A 1 160 ? -8.849 -2.447 6.915 1.00 96.56 160 THR A O 1
ATOM 1260 N N . LEU A 1 161 ? -10.900 -1.576 6.833 1.00 95.12 161 LEU A N 1
ATOM 1261 C CA . LEU A 1 161 ? -10.578 -0.361 7.569 1.00 95.12 161 LEU A CA 1
ATOM 1262 C C . LEU A 1 161 ? -10.675 -0.655 9.068 1.00 95.12 161 LEU A C 1
ATOM 1264 O O . LEU A 1 161 ? -11.705 -1.151 9.526 1.00 95.12 161 LEU A O 1
ATOM 1268 N N . CYS A 1 162 ? -9.640 -0.347 9.834 1.00 93.00 162 CYS A N 1
ATOM 1269 C CA . CYS A 1 162 ? -9.588 -0.638 11.259 1.00 93.00 162 CYS A CA 1
ATOM 1270 C C . CYS A 1 162 ? -8.777 0.406 12.032 1.00 93.00 162 CYS A C 1
ATOM 1272 O O . CYS A 1 162 ? -8.023 1.190 11.455 1.00 93.00 162 CYS A O 1
ATOM 1274 N N . ARG A 1 163 ? -8.957 0.438 13.354 1.00 90.69 163 ARG A N 1
ATOM 1275 C CA . ARG A 1 163 ? -8.121 1.237 14.257 1.00 90.69 163 ARG A CA 1
ATOM 1276 C C . ARG A 1 163 ? -7.082 0.365 14.935 1.00 90.69 163 ARG A C 1
ATOM 1278 O O . ARG A 1 163 ? -7.358 -0.788 15.251 1.00 90.69 163 ARG A O 1
ATOM 1285 N N . VAL A 1 164 ? -5.930 0.948 15.223 1.00 88.12 164 VAL A N 1
ATOM 1286 C CA . VAL A 1 164 ? -4.947 0.372 16.141 1.00 88.12 164 VAL A CA 1
ATOM 1287 C C . VAL A 1 164 ? -5.344 0.728 17.576 1.00 88.12 164 VAL A C 1
ATOM 1289 O O . VAL A 1 164 ? -5.789 1.847 17.853 1.00 88.12 164 VAL A O 1
ATOM 1292 N N . ALA A 1 165 ? -5.240 -0.237 18.483 1.00 82.50 165 ALA A N 1
ATOM 1293 C CA . ALA A 1 165 ? -5.455 -0.042 19.906 1.00 82.50 165 ALA A CA 1
ATOM 1294 C C . ALA A 1 165 ? -4.269 0.715 20.525 1.00 82.50 165 ALA A C 1
ATOM 1296 O O . ALA A 1 165 ? -3.111 0.461 20.194 1.00 82.50 165 ALA A O 1
ATOM 1297 N N . SER A 1 166 ? -4.583 1.645 21.429 1.00 66.50 166 SER A N 1
ATOM 1298 C CA . SER A 1 166 ? -3.618 2.379 22.259 1.00 66.50 166 SER A CA 1
ATOM 1299 C C . SER A 1 166 ? -2.897 1.480 23.257 1.00 66.50 166 SER A C 1
ATOM 1301 O O . SER A 1 166 ? -3.614 0.663 23.883 1.00 66.50 166 SER A O 1
#